Protein AF-A0A7S4F8D1-F1 (afdb_monomer)

pLDDT: mean 86.61, std 8.67, range [54.62, 95.38]

Mean predicted aligned error: 5.46 Å

Solvent-accessible surface area (backbone atoms only — not comparable to full-atom values): 8224 Å² total; per-residue (Å²): 126,70,60,51,75,66,33,49,54,41,52,69,70,50,84,76,63,58,67,70,53,37,46,46,52,45,46,53,31,59,77,66,71,45,76,72,56,78,93,42,76,43,79,56,96,92,40,83,39,73,54,59,43,53,68,42,53,40,58,50,51,68,42,93,53,44,69,54,55,66,74,68,52,64,72,84,75,64,48,72,66,56,33,59,72,41,41,64,59,56,69,51,80,75,52,66,68,58,42,46,73,73,42,59,69,42,44,32,54,54,50,52,38,51,52,50,45,54,47,37,55,52,49,54,55,52,52,54,52,52,51,54,50,54,55,55,58,77,73,108

Radius of gyration: 16.77 Å; Cα contacts (8 Å, |Δi|>4): 125; chains: 1; bounding box: 47×28×51 Å

Nearest PDB structures (foldseek):
  6l4p-assembly1_B  TM=8.299E-01  e=8.525E-08  Chlamydomonas reinhardtii
  8i3j-assembly1_A  TM=7.319E-01  e=2.299E-04  Homo sapiens
  6rza-assembly1_X  TM=7.204E-01  e=2.179E-04  Mus musculus
  2rr7-assembly1_A  TM=6.847E-01  e=3.002E-04  Chlamydomonas reinhardtii
  8glv-assembly1_JG  TM=7.223E-01  e=1.010E-01  Chlamydomonas reinhardtii

Structure (mmCIF, N/CA/C/O backbone):
data_AF-A0A7S4F8D1-F1
#
_entry.id   AF-A0A7S4F8D1-F1
#
loop_
_atom_site.group_PDB
_atom_site.id
_atom_site.type_symbol
_atom_site.label_atom_id
_atom_site.label_alt_id
_atom_site.label_comp_id
_atom_site.label_asym_id
_atom_site.label_entity_id
_atom_site.label_seq_id
_atom_site.pdbx_PDB_ins_code
_atom_site.Cartn_x
_atom_site.Cartn_y
_atom_site.Cartn_z
_atom_site.occupancy
_atom_site.B_iso_or_equiv
_atom_site.auth_seq_id
_atom_site.auth_comp_id
_atom_site.auth_asym_id
_atom_site.auth_atom_id
_atom_site.pdbx_PDB_model_num
ATOM 1 N N . ARG A 1 1 ? 14.729 -6.953 6.791 1.00 55.75 1 ARG A N 1
ATOM 2 C CA . ARG A 1 1 ? 13.989 -5.866 6.104 1.00 55.75 1 ARG A CA 1
ATOM 3 C C . ARG A 1 1 ? 13.413 -6.438 4.818 1.00 55.75 1 ARG A C 1
ATOM 5 O O . ARG A 1 1 ? 14.191 -6.973 4.042 1.00 55.75 1 ARG A O 1
ATOM 12 N N . LEU A 1 2 ? 12.087 -6.416 4.653 1.00 74.31 2 LEU A N 1
ATOM 13 C CA . LEU A 1 2 ? 11.418 -7.006 3.482 1.00 74.31 2 LEU A CA 1
ATOM 14 C C . LEU A 1 2 ? 11.611 -6.155 2.219 1.00 74.31 2 LEU A C 1
ATOM 16 O O . LEU A 1 2 ? 11.815 -6.718 1.156 1.00 74.31 2 L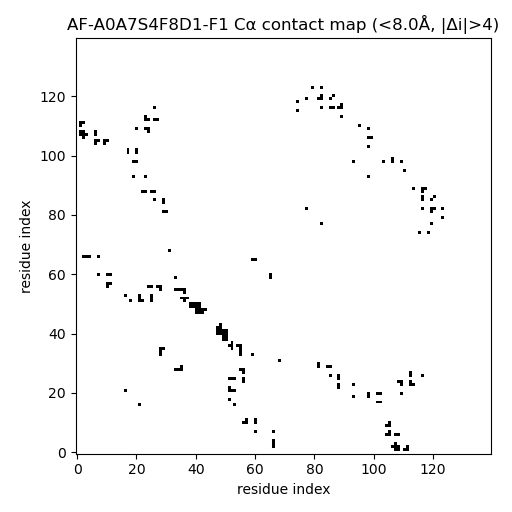EU A O 1
ATOM 20 N N . ILE A 1 3 ? 11.627 -4.825 2.348 1.00 88.75 3 ILE A N 1
ATOM 21 C CA . ILE A 1 3 ? 11.853 -3.885 1.240 1.00 88.75 3 ILE A CA 1
ATOM 22 C C . ILE A 1 3 ? 13.329 -3.482 1.209 1.00 88.75 3 ILE A C 1
ATOM 24 O O . ILE A 1 3 ? 13.920 -3.186 2.252 1.00 88.75 3 ILE A O 1
ATOM 28 N N . THR A 1 4 ? 13.934 -3.460 0.020 1.00 87.38 4 THR A N 1
ATOM 29 C CA . THR A 1 4 ? 15.345 -3.072 -0.158 1.00 87.38 4 THR A CA 1
ATOM 30 C C . THR A 1 4 ? 15.481 -1.825 -1.037 1.00 87.38 4 THR A C 1
ATOM 32 O O . THR A 1 4 ? 14.632 -1.601 -1.901 1.00 87.38 4 THR A O 1
ATOM 35 N N . PRO A 1 5 ? 16.569 -1.037 -0.907 1.00 87.12 5 PRO A N 1
ATOM 36 C CA . PRO A 1 5 ? 16.827 0.097 -1.803 1.00 87.12 5 PRO A CA 1
ATOM 37 C C . PRO A 1 5 ? 16.865 -0.298 -3.286 1.00 87.12 5 PRO A C 1
ATOM 39 O O . PRO A 1 5 ? 16.470 0.477 -4.154 1.00 87.12 5 PRO A O 1
ATOM 42 N N . ARG A 1 6 ? 17.294 -1.534 -3.584 1.00 88.19 6 ARG A N 1
ATOM 43 C CA . ARG A 1 6 ? 17.269 -2.086 -4.942 1.00 88.19 6 ARG A CA 1
ATOM 44 C C . ARG A 1 6 ? 15.844 -2.182 -5.483 1.00 88.19 6 ARG A C 1
ATOM 46 O O . ARG A 1 6 ? 15.640 -1.844 -6.643 1.00 88.19 6 ARG A O 1
ATOM 53 N N . GLU A 1 7 ? 14.874 -2.599 -4.668 1.00 88.62 7 GLU A N 1
ATOM 54 C CA . GLU A 1 7 ? 13.464 -2.659 -5.087 1.00 88.62 7 GLU A CA 1
ATOM 55 C C . GLU A 1 7 ? 12.928 -1.259 -5.421 1.00 88.62 7 GLU A C 1
ATOM 57 O O . GLU A 1 7 ? 12.270 -1.072 -6.439 1.00 88.62 7 GLU A O 1
ATOM 62 N N . VAL A 1 8 ? 13.292 -0.238 -4.642 1.00 89.88 8 VAL A N 1
ATOM 63 C CA . VAL A 1 8 ? 12.908 1.158 -4.932 1.00 89.88 8 VAL A CA 1
ATOM 64 C C . VAL A 1 8 ? 13.503 1.641 -6.253 1.00 89.88 8 VAL A C 1
ATOM 66 O O . VAL A 1 8 ? 12.834 2.289 -7.053 1.00 89.88 8 VAL A O 1
ATOM 69 N N . SER A 1 9 ? 14.759 1.294 -6.538 1.00 89.81 9 SER A N 1
ATOM 70 C CA . SER A 1 9 ? 15.363 1.570 -7.846 1.00 89.81 9 SER A CA 1
ATOM 71 C C . SER A 1 9 ? 14.641 0.853 -8.990 1.00 89.81 9 SER A C 1
ATOM 73 O O . SER A 1 9 ? 14.530 1.414 -10.077 1.00 89.81 9 SER A O 1
ATOM 75 N N . MET A 1 10 ?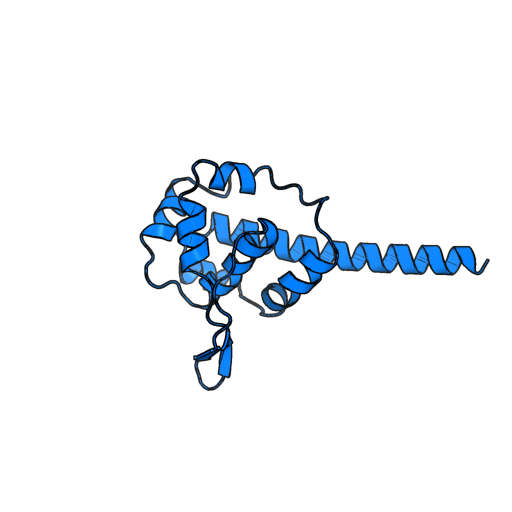 14.090 -0.341 -8.757 1.00 90.31 10 MET A N 1
ATOM 76 C CA . MET A 1 10 ? 13.347 -1.085 -9.778 1.00 90.31 10 MET A CA 1
ATOM 77 C C . MET A 1 10 ? 12.023 -0.432 -10.175 1.00 90.31 10 MET A C 1
ATOM 79 O O . MET A 1 10 ? 11.645 -0.561 -11.338 1.00 90.31 10 MET A O 1
ATOM 83 N N . LEU A 1 11 ? 11.365 0.317 -9.281 1.00 90.88 11 LEU A N 1
ATOM 84 C CA . LEU A 1 11 ? 10.177 1.113 -9.632 1.00 90.88 11 LEU A CA 1
ATOM 85 C C . LEU A 1 11 ? 10.474 2.071 -10.798 1.00 90.88 11 LEU A C 1
ATOM 87 O O . LEU A 1 11 ? 9.677 2.199 -11.719 1.00 90.88 11 LEU A O 1
ATOM 91 N N . ARG A 1 12 ? 11.670 2.673 -10.806 1.00 88.31 12 ARG A N 1
ATOM 92 C CA . ARG A 1 12 ? 12.118 3.622 -11.840 1.00 88.31 12 ARG A CA 1
ATOM 93 C C . ARG A 1 12 ? 12.484 2.948 -13.162 1.00 88.31 12 ARG A C 1
ATOM 95 O O . ARG A 1 12 ? 12.306 3.529 -14.229 1.00 88.31 12 ARG A O 1
ATOM 102 N N . VAL A 1 13 ? 13.018 1.730 -13.098 1.00 89.75 13 VAL A N 1
ATOM 103 C CA . VAL A 1 13 ? 13.449 0.971 -14.284 1.00 89.75 13 VAL A CA 1
ATOM 104 C C . VAL A 1 13 ? 12.257 0.314 -14.985 1.00 89.75 13 VAL A C 1
ATOM 106 O O . VAL A 1 13 ? 12.239 0.192 -16.212 1.00 89.75 13 VAL A O 1
ATOM 109 N N . LEU A 1 14 ? 11.238 -0.091 -14.224 1.00 88.31 14 LEU A N 1
ATOM 110 C CA . LEU A 1 14 ? 10.053 -0.758 -14.745 1.00 88.31 14 LEU A CA 1
ATOM 111 C C . LEU A 1 14 ? 9.075 0.257 -15.361 1.00 88.31 14 LEU A C 1
ATOM 113 O O . LEU A 1 14 ? 8.139 0.725 -14.721 1.00 88.31 14 LEU A O 1
ATOM 117 N N . LYS A 1 15 ? 9.284 0.577 -16.643 1.00 81.94 15 LYS A N 1
ATOM 118 C CA . LYS A 1 15 ? 8.443 1.531 -17.392 1.00 81.94 15 LYS A CA 1
ATOM 119 C C . LYS A 1 15 ? 6.996 1.064 -17.584 1.00 81.94 15 LYS A C 1
ATOM 121 O O . LYS A 1 15 ? 6.097 1.893 -17.639 1.00 81.94 15 LYS A O 1
ATOM 126 N N . SER A 1 16 ? 6.779 -0.247 -17.712 1.00 84.19 16 SER A N 1
ATOM 127 C CA . SER A 1 16 ? 5.458 -0.850 -17.924 1.00 84.19 16 SER A CA 1
ATOM 128 C C . SER A 1 16 ? 5.265 -2.020 -16.955 1.00 84.19 16 SER A C 1
ATOM 130 O O . SER A 1 16 ? 5.698 -3.140 -17.241 1.00 84.19 16 SER A O 1
ATOM 132 N N . PRO A 1 17 ? 4.704 -1.772 -15.760 1.00 87.19 17 PRO A N 1
ATOM 133 C CA . PRO A 1 17 ? 4.454 -2.830 -14.795 1.00 87.19 17 PRO A CA 1
ATOM 134 C C . PRO A 1 17 ? 3.311 -3.745 -15.265 1.00 87.19 17 PRO A C 1
ATOM 136 O O . PRO A 1 17 ? 2.353 -3.281 -15.889 1.00 87.19 17 PRO A O 1
ATOM 139 N N . PRO A 1 18 ? 3.333 -5.040 -14.904 1.00 86.50 18 PRO A N 1
ATOM 140 C CA . PRO A 1 18 ? 2.147 -5.883 -14.996 1.00 86.50 18 PRO A CA 1
ATOM 141 C C . PRO A 1 18 ? 0.968 -5.220 -14.269 1.00 86.50 18 PRO A C 1
ATOM 143 O O . PRO A 1 18 ? 1.109 -4.813 -13.116 1.00 86.50 18 PRO A O 1
ATOM 146 N N . ASN A 1 19 ? -0.204 -5.142 -14.908 1.00 84.25 19 ASN A N 1
ATOM 147 C CA . ASN A 1 19 ? -1.375 -4.428 -14.371 1.00 84.25 19 ASN A CA 1
ATOM 148 C C . ASN A 1 19 ? -1.758 -4.878 -12.943 1.00 84.25 19 ASN A C 1
ATOM 150 O O . ASN A 1 19 ? -2.116 -4.063 -12.101 1.00 84.25 19 ASN A O 1
ATOM 154 N N . VAL A 1 20 ? -1.609 -6.170 -12.649 1.00 83.44 20 VAL A N 1
ATOM 155 C CA . VAL A 1 20 ? -1.821 -6.754 -11.315 1.00 83.44 20 VAL A CA 1
ATOM 156 C C . VAL A 1 20 ? -0.894 -6.154 -10.249 1.00 83.44 20 VAL A C 1
ATOM 158 O O . VAL A 1 20 ? -1.336 -5.855 -9.144 1.00 83.44 20 VAL A O 1
ATOM 161 N N . LEU A 1 21 ? 0.385 -5.961 -10.575 1.00 87.38 21 LEU A N 1
ATOM 162 C CA . LEU A 1 21 ? 1.354 -5.349 -9.667 1.00 87.38 21 LEU A CA 1
ATOM 163 C C . LEU A 1 21 ? 1.065 -3.859 -9.484 1.00 87.38 21 LEU A C 1
ATOM 165 O O . LEU A 1 21 ? 1.095 -3.371 -8.361 1.00 87.38 21 LEU A O 1
ATOM 169 N N . ALA A 1 22 ? 0.780 -3.156 -10.581 1.00 90.25 22 ALA A N 1
ATOM 170 C CA . ALA A 1 22 ? 0.493 -1.728 -10.547 1.00 90.25 22 ALA A CA 1
ATOM 171 C C . ALA A 1 22 ? -0.732 -1.422 -9.675 1.00 90.25 22 ALA A C 1
ATOM 173 O O . ALA A 1 22 ? -0.645 -0.572 -8.801 1.00 90.25 22 ALA A O 1
ATOM 174 N N . ARG A 1 23 ? -1.822 -2.189 -9.831 1.00 88.25 23 ARG A N 1
ATOM 175 C CA . ARG A 1 23 ? -3.017 -2.077 -8.978 1.00 88.25 23 ARG A CA 1
ATOM 176 C C . ARG A 1 23 ? -2.725 -2.378 -7.516 1.00 88.25 23 ARG A C 1
ATOM 178 O O . ARG A 1 23 ? -3.168 -1.634 -6.654 1.00 88.25 23 ARG A O 1
ATOM 185 N N . LEU A 1 24 ? -1.954 -3.430 -7.222 1.00 89.81 24 LEU A N 1
ATOM 186 C CA . LEU A 1 24 ? -1.573 -3.707 -5.836 1.00 89.81 24 LEU A CA 1
ATOM 187 C C . LEU A 1 24 ? -0.842 -2.507 -5.222 1.00 89.81 24 LEU A C 1
ATOM 189 O O . LEU A 1 24 ? -1.130 -2.132 -4.090 1.00 89.81 24 LEU A O 1
ATOM 193 N N . LEU A 1 25 ? 0.096 -1.911 -5.959 1.00 92.12 25 LEU A N 1
ATOM 194 C CA . LEU A 1 25 ? 0.917 -0.816 -5.454 1.00 92.12 25 LEU A CA 1
ATOM 195 C C . LEU A 1 25 ? 0.180 0.531 -5.366 1.00 92.12 25 LEU A C 1
ATOM 197 O O . LEU A 1 25 ? 0.694 1.414 -4.684 1.00 92.12 25 LEU A O 1
ATOM 201 N N . GLU A 1 26 ? -1.042 0.668 -5.900 1.00 92.81 26 GLU A N 1
ATOM 202 C CA . GLU A 1 26 ? -1.930 1.802 -5.567 1.00 92.81 26 GLU A CA 1
ATOM 203 C C . GLU A 1 26 ? -2.168 1.892 -4.054 1.00 92.81 26 GLU A C 1
ATOM 205 O O . GLU A 1 26 ? -2.268 2.986 -3.502 1.00 92.81 26 GLU A O 1
ATOM 210 N N . GLY A 1 27 ? -2.160 0.751 -3.351 1.00 93.94 27 GLY A N 1
ATOM 211 C CA . GLY A 1 27 ? -2.254 0.723 -1.895 1.00 93.94 27 GLY A CA 1
ATOM 212 C C . GLY A 1 27 ? -1.132 1.515 -1.218 1.00 93.94 27 GLY A C 1
ATOM 213 O O . GLY A 1 27 ? -1.362 2.113 -0.177 1.00 93.94 27 GLY A O 1
ATOM 214 N N . VAL A 1 28 ? 0.064 1.600 -1.818 1.00 94.75 28 VAL A N 1
ATOM 215 C CA . VAL A 1 28 ? 1.148 2.450 -1.295 1.00 94.75 28 VAL A CA 1
ATOM 216 C C . VAL A 1 28 ? 0.770 3.927 -1.361 1.00 94.75 28 VAL A C 1
ATOM 218 O O . VAL A 1 28 ? 1.042 4.651 -0.406 1.00 94.75 28 VAL A O 1
ATOM 221 N N . LEU A 1 29 ? 0.144 4.372 -2.457 1.00 95.06 29 LEU A N 1
ATOM 222 C CA . LEU A 1 29 ? -0.290 5.762 -2.601 1.00 95.06 29 LEU A CA 1
ATOM 223 C C . LEU A 1 29 ? -1.382 6.101 -1.595 1.00 95.06 29 LEU A C 1
ATOM 225 O O . LEU A 1 29 ? -1.274 7.117 -0.916 1.00 95.06 29 LEU A O 1
ATOM 229 N N . ILE A 1 30 ? -2.384 5.228 -1.465 1.00 94.12 30 ILE A N 1
ATOM 230 C CA . ILE A 1 30 ? -3.505 5.421 -0.539 1.00 94.12 30 ILE A CA 1
ATOM 231 C C . ILE A 1 30 ? -2.994 5.467 0.905 1.00 94.12 30 ILE A C 1
ATOM 233 O O . ILE A 1 30 ? -3.210 6.457 1.597 1.00 94.12 30 ILE A O 1
ATOM 237 N N . LEU A 1 31 ? -2.228 4.456 1.335 1.00 94.25 31 LEU A N 1
ATOM 238 C CA . LEU A 1 31 ? -1.695 4.371 2.702 1.00 94.25 31 LEU A CA 1
ATOM 239 C C . LEU A 1 31 ? -0.806 5.572 3.048 1.00 94.25 31 LEU A C 1
ATOM 241 O O . LEU A 1 31 ? -0.867 6.095 4.156 1.00 94.25 31 LEU A O 1
ATOM 245 N N . ARG A 1 32 ? 0.006 6.046 2.097 1.00 93.25 32 ARG A N 1
ATOM 246 C CA . ARG A 1 32 ? 0.872 7.218 2.295 1.00 93.25 32 ARG A CA 1
ATOM 247 C C . ARG A 1 32 ? 0.192 8.550 1.973 1.00 93.25 32 ARG A C 1
ATOM 249 O O . ARG A 1 32 ? 0.873 9.573 1.991 1.00 93.25 32 ARG A O 1
ATOM 256 N N . ARG A 1 33 ? -1.114 8.554 1.679 1.00 91.94 33 ARG A N 1
ATOM 257 C CA . ARG A 1 33 ? -1.895 9.751 1.314 1.00 91.94 33 ARG A CA 1
ATOM 258 C C . ARG A 1 33 ? -1.216 10.582 0.220 1.00 91.94 33 ARG A C 1
ATOM 260 O O . ARG A 1 33 ? -1.170 11.809 0.266 1.00 91.94 33 ARG A O 1
ATOM 267 N N . MET A 1 34 ? -0.629 9.887 -0.748 1.00 93.12 34 MET A N 1
ATOM 268 C CA . MET A 1 34 ? 0.063 10.491 -1.876 1.00 93.12 34 MET A CA 1
ATOM 269 C C . MET A 1 34 ? -0.925 10.846 -2.988 1.00 93.12 34 MET A C 1
ATOM 271 O O . MET A 1 34 ? -1.987 10.227 -3.082 1.00 93.12 34 MET A O 1
ATOM 275 N N . PRO A 1 35 ? -0.571 11.793 -3.876 1.00 92.69 35 PRO A N 1
ATOM 276 C CA . PRO A 1 35 ? -1.373 12.068 -5.058 1.00 92.69 35 PRO A CA 1
ATOM 277 C C . PRO A 1 35 ? -1.614 10.797 -5.878 1.00 92.69 35 PRO A C 1
ATOM 279 O O . PRO A 1 35 ? -0.684 10.032 -6.135 1.00 92.69 35 PRO A O 1
ATOM 282 N N . VAL A 1 36 ? -2.857 10.608 -6.313 1.00 91.88 36 VAL A N 1
ATOM 283 C CA . VAL A 1 36 ? -3.250 9.598 -7.301 1.00 91.88 36 VAL A CA 1
ATOM 284 C C . VAL A 1 36 ? -3.415 10.260 -8.666 1.00 91.88 36 VAL A C 1
ATOM 286 O O . VAL A 1 36 ? -3.622 11.471 -8.763 1.00 91.88 36 VAL A O 1
ATOM 289 N N . GLY A 1 37 ? -3.247 9.484 -9.732 1.00 89.25 37 GLY A N 1
ATOM 290 C CA . GLY A 1 37 ? -3.419 9.972 -11.094 1.00 89.25 37 GLY A CA 1
ATOM 291 C C . GLY A 1 37 ? -4.881 10.264 -11.430 1.00 89.25 37 GLY A C 1
ATOM 292 O O . GLY A 1 37 ? -5.801 9.944 -10.676 1.00 89.25 37 GLY A O 1
ATOM 293 N N . GLU A 1 38 ? -5.100 10.855 -12.603 1.00 89.94 38 GLU A N 1
ATOM 294 C CA . GLU A 1 38 ? -6.449 11.027 -13.136 1.00 89.94 38 GLU A CA 1
ATOM 295 C C . GLU A 1 38 ? -7.145 9.673 -13.303 1.00 89.94 38 GLU A C 1
ATOM 297 O O . GLU A 1 38 ? -6.590 8.719 -13.857 1.00 89.94 38 GLU A O 1
ATOM 302 N N . THR A 1 39 ? -8.394 9.603 -12.843 1.00 89.12 39 THR A N 1
ATOM 303 C CA . THR A 1 39 ? -9.206 8.393 -12.949 1.00 89.12 39 THR A CA 1
ATOM 304 C C . THR A 1 39 ? -9.627 8.193 -14.399 1.00 89.12 39 THR A C 1
ATOM 306 O O . THR A 1 39 ? -10.549 8.834 -14.899 1.00 89.12 39 THR A O 1
ATOM 309 N N . THR A 1 40 ? -8.941 7.282 -15.080 1.00 91.25 40 THR A N 1
ATOM 310 C CA . THR A 1 40 ? -9.241 6.876 -16.455 1.00 91.25 40 THR A CA 1
ATOM 311 C C . THR A 1 40 ? -9.458 5.370 -16.515 1.00 91.25 40 THR A C 1
ATOM 313 O O . THR A 1 40 ? -9.046 4.631 -15.618 1.00 91.25 40 THR A O 1
ATOM 316 N N . THR A 1 41 ? -10.141 4.898 -17.558 1.00 91.12 41 THR A N 1
ATOM 317 C CA . THR A 1 41 ? -10.409 3.469 -17.752 1.00 91.12 41 THR A CA 1
ATOM 318 C C . THR A 1 41 ? -9.622 2.915 -18.933 1.00 91.12 41 THR A C 1
ATOM 320 O O . THR A 1 41 ? -9.325 3.614 -19.900 1.00 91.12 41 THR A O 1
ATOM 323 N N . MET A 1 42 ? -9.283 1.634 -18.852 1.00 88.06 42 MET A N 1
ATOM 324 C CA . MET A 1 42 ? -8.674 0.854 -19.922 1.00 88.06 42 MET A CA 1
ATOM 325 C C . MET A 1 42 ? -9.447 -0.444 -20.131 1.00 88.06 42 MET A C 1
ATOM 327 O O . MET A 1 42 ? -10.011 -1.003 -19.191 1.00 88.06 42 MET A O 1
ATOM 331 N N . LEU A 1 43 ? -9.434 -0.961 -21.358 1.00 88.56 43 LEU A N 1
ATOM 332 C CA . LEU A 1 43 ? -10.048 -2.244 -21.680 1.00 88.56 43 LEU A CA 1
ATOM 333 C C . LEU A 1 43 ? -9.005 -3.364 -21.595 1.00 88.56 43 LEU A C 1
ATOM 335 O O . LEU A 1 43 ? -8.042 -3.389 -22.362 1.00 88.56 43 LEU A O 1
ATOM 339 N N . VAL A 1 44 ? -9.205 -4.324 -20.692 1.00 83.00 44 VAL A N 1
ATOM 340 C CA . VAL A 1 44 ? -8.357 -5.516 -20.555 1.00 83.00 44 VAL A CA 1
ATOM 341 C C . VAL A 1 44 ? -9.224 -6.754 -20.695 1.00 83.00 44 VAL A C 1
ATOM 343 O O . VAL A 1 44 ? -10.073 -7.025 -19.853 1.00 83.00 44 VAL A O 1
ATOM 346 N N . LYS A 1 45 ? -9.008 -7.528 -21.766 1.00 84.88 45 LYS A N 1
ATOM 347 C CA . LYS A 1 45 ? -9.769 -8.761 -22.056 1.00 84.88 45 LYS A CA 1
ATOM 348 C C . LYS A 1 45 ? -11.297 -8.559 -22.007 1.00 84.88 45 LYS A C 1
ATOM 350 O O . LYS A 1 45 ? -12.018 -9.406 -21.493 1.00 84.88 45 LYS A O 1
ATOM 355 N N . GLY A 1 46 ? -11.781 -7.427 -22.522 1.00 86.31 46 GLY A N 1
ATOM 356 C CA . GLY A 1 46 ? -13.212 -7.098 -22.553 1.00 86.31 46 GLY A CA 1
ATOM 357 C C . GLY A 1 46 ? -13.780 -6.526 -21.249 1.00 86.31 46 GLY A C 1
ATOM 358 O O . GLY A 1 46 ? -14.962 -6.202 -21.207 1.00 86.31 46 GLY A O 1
ATOM 359 N N . VAL A 1 47 ? -12.959 -6.357 -20.208 1.00 82.94 47 VAL A N 1
ATOM 360 C CA . VAL A 1 47 ? -13.358 -5.753 -18.930 1.00 82.94 47 VAL A CA 1
ATOM 361 C C . VAL A 1 47 ? -12.758 -4.354 -18.820 1.00 82.94 47 VAL A C 1
ATOM 363 O O . VAL A 1 47 ? -11.567 -4.166 -19.079 1.00 82.94 47 VAL A O 1
ATOM 366 N N . HIS A 1 48 ? -13.578 -3.374 -18.440 1.00 85.38 48 HIS A N 1
ATOM 367 C CA . HIS A 1 48 ? -13.100 -2.032 -18.117 1.00 85.38 48 HIS A CA 1
ATOM 368 C C . HIS A 1 48 ? -12.442 -2.051 -16.737 1.00 85.38 48 HIS A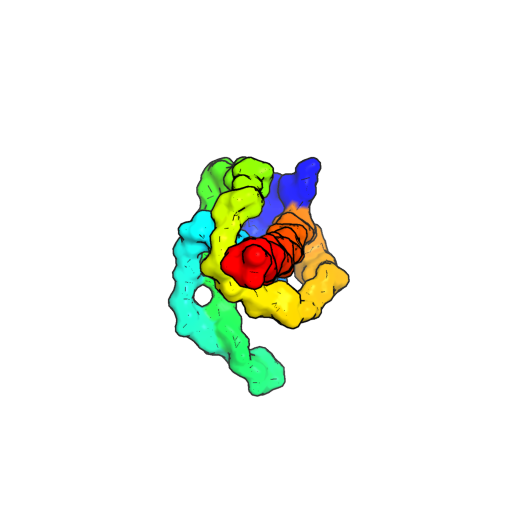 C 1
ATOM 370 O O . HIS A 1 48 ? -13.071 -2.436 -15.754 1.00 85.38 48 HIS A O 1
ATOM 376 N N . LEU A 1 49 ? -11.180 -1.641 -16.677 1.00 83.56 49 LEU A N 1
ATOM 377 C CA . LEU A 1 49 ? -10.400 -1.504 -15.450 1.00 83.56 49 LEU A CA 1
ATOM 378 C C . LEU A 1 49 ? -9.941 -0.058 -15.298 1.00 83.56 49 LEU A C 1
ATOM 380 O O . LEU A 1 49 ? -9.739 0.633 -16.295 1.00 83.56 49 LEU A O 1
ATOM 384 N N . LEU A 1 50 ? -9.724 0.385 -14.063 1.00 86.62 50 LEU A N 1
ATOM 385 C CA . LEU A 1 50 ? -9.058 1.660 -13.816 1.00 86.62 50 LEU A CA 1
ATOM 386 C C . LEU A 1 50 ? -7.589 1.576 -14.240 1.00 86.62 50 LEU A C 1
ATOM 388 O O . LEU A 1 50 ? -6.913 0.569 -14.003 1.00 86.62 50 LEU A O 1
ATOM 392 N N . VAL A 1 51 ? -7.099 2.638 -14.875 1.00 89.88 51 VAL A N 1
ATOM 393 C CA . VAL A 1 51 ? -5.673 2.799 -15.155 1.00 89.88 51 VAL A CA 1
ATOM 394 C C . VAL A 1 51 ? -4.966 3.099 -13.828 1.00 89.88 51 VAL A C 1
ATOM 396 O O . VAL A 1 51 ? -5.319 4.079 -13.177 1.00 89.88 51 VAL A O 1
ATOM 399 N N . PRO A 1 52 ? -3.985 2.282 -13.404 1.00 91.12 52 PRO A N 1
ATOM 400 C CA . PRO A 1 52 ? -3.273 2.513 -12.151 1.00 91.12 52 PRO A CA 1
ATOM 401 C C . PRO A 1 52 ? -2.332 3.723 -12.250 1.00 91.12 52 PRO A C 1
ATOM 403 O O . PRO A 1 52 ? -1.708 3.966 -13.288 1.00 91.12 52 PRO A O 1
ATOM 406 N N . SER A 1 53 ? -2.155 4.423 -11.133 1.00 93.88 53 SER A N 1
ATOM 407 C CA . SER A 1 53 ? -1.337 5.627 -10.946 1.00 93.88 53 SER A CA 1
ATOM 408 C C . SER A 1 53 ? 0.165 5.315 -10.839 1.00 93.88 53 SER A C 1
ATOM 410 O O . SER A 1 53 ? 0.876 5.786 -9.947 1.00 93.88 53 SER A O 1
ATOM 412 N N . TRP A 1 54 ? 0.700 4.518 -11.773 1.00 93.38 54 TRP A N 1
ATOM 413 C CA . TRP A 1 54 ? 2.100 4.071 -11.724 1.00 93.38 54 TRP A CA 1
ATOM 414 C C . TRP A 1 54 ? 3.097 5.231 -11.695 1.00 93.38 54 TRP A C 1
ATOM 416 O O . TRP A 1 54 ? 4.088 5.189 -10.966 1.00 93.38 54 TRP A O 1
ATOM 426 N N . LYS A 1 55 ? 2.821 6.286 -12.467 1.00 94.06 55 LYS A N 1
ATOM 427 C CA . LYS A 1 55 ? 3.663 7.484 -12.520 1.00 94.06 55 LYS A CA 1
ATOM 428 C C . LYS A 1 55 ? 3.838 8.095 -11.125 1.00 94.06 55 LYS A C 1
ATOM 430 O O . LYS A 1 55 ? 4.968 8.375 -10.738 1.00 94.06 55 LYS A O 1
ATOM 435 N N . GLN A 1 56 ? 2.757 8.212 -10.358 1.00 95.38 56 GLN A N 1
ATOM 436 C CA . GLN A 1 56 ? 2.769 8.763 -9.004 1.00 95.38 56 GLN A CA 1
ATOM 437 C C . GLN A 1 56 ? 3.564 7.880 -8.034 1.00 95.38 56 GLN A C 1
ATOM 439 O O . GLN A 1 56 ? 4.296 8.399 -7.193 1.00 95.38 56 GLN A O 1
ATOM 444 N N . ILE A 1 57 ? 3.507 6.550 -8.182 1.00 93.75 57 ILE A N 1
ATOM 445 C CA . ILE A 1 57 ? 4.333 5.625 -7.381 1.00 93.75 57 ILE A CA 1
ATOM 446 C C . ILE A 1 57 ? 5.819 5.837 -7.686 1.00 93.75 57 ILE A C 1
ATOM 448 O O . ILE A 1 57 ? 6.644 5.902 -6.772 1.00 93.75 57 ILE A O 1
ATOM 452 N N . VAL A 1 58 ? 6.173 5.975 -8.967 1.00 94.56 58 VAL A N 1
ATOM 453 C CA . VAL A 1 58 ? 7.557 6.216 -9.395 1.00 94.56 58 VAL A CA 1
ATOM 454 C C . VAL A 1 58 ? 8.059 7.576 -8.911 1.00 94.56 58 VAL A C 1
ATOM 456 O O . VAL A 1 58 ? 9.189 7.664 -8.433 1.00 94.56 58 VAL A O 1
ATOM 459 N N . GLU A 1 59 ? 7.246 8.625 -8.994 1.00 94.56 59 GLU A N 1
ATOM 460 C CA . GLU A 1 59 ? 7.567 9.959 -8.468 1.00 94.56 59 GLU A CA 1
ATOM 461 C C . GLU A 1 59 ? 7.738 9.927 -6.946 1.00 94.56 59 GLU A C 1
ATOM 463 O O . GLU A 1 59 ? 8.752 10.388 -6.424 1.00 94.56 59 GLU A O 1
ATOM 468 N N . GLY A 1 60 ? 6.822 9.272 -6.235 1.00 92.88 60 GLY A N 1
ATOM 469 C CA . GLY A 1 60 ? 6.913 9.078 -4.793 1.00 92.88 60 GLY A CA 1
ATOM 470 C C . GLY A 1 60 ? 8.158 8.321 -4.351 1.00 92.88 60 GLY A C 1
ATOM 471 O O . GLY A 1 60 ? 8.774 8.676 -3.350 1.00 92.88 60 GLY A O 1
ATOM 472 N N . SER A 1 61 ? 8.573 7.313 -5.120 1.00 92.38 61 SER A N 1
ATOM 473 C CA . SER A 1 61 ? 9.776 6.517 -4.843 1.00 92.38 61 SER A CA 1
ATOM 474 C 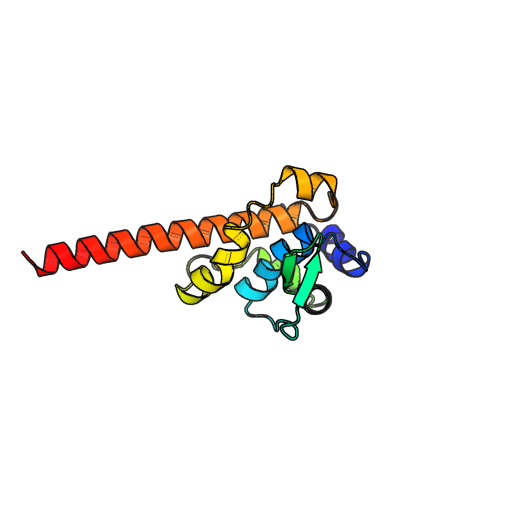C . SER A 1 61 ? 11.091 7.296 -4.921 1.00 92.38 61 SER A C 1
ATOM 476 O O . SER A 1 61 ? 12.125 6.797 -4.478 1.00 92.38 61 SER A O 1
ATOM 478 N N . GLN A 1 62 ? 11.068 8.506 -5.490 1.00 92.44 62 GLN A N 1
ATOM 479 C CA . GLN A 1 62 ? 12.232 9.388 -5.581 1.00 92.44 62 GLN A CA 1
ATOM 480 C C . GLN A 1 62 ? 12.424 10.235 -4.320 1.00 92.44 62 GLN A C 1
ATOM 482 O O . GLN A 1 62 ? 13.492 10.821 -4.146 1.00 92.44 62 GLN A O 1
ATOM 487 N N . GLN A 1 63 ? 11.429 10.282 -3.429 1.00 90.75 63 GLN A N 1
ATOM 488 C CA . GLN A 1 63 ? 11.575 10.909 -2.120 1.00 90.75 63 GLN A CA 1
ATOM 489 C C . GLN A 1 63 ? 12.595 10.113 -1.294 1.00 90.75 63 GLN A C 1
ATOM 491 O O . GLN A 1 63 ? 12.505 8.888 -1.187 1.00 90.75 63 GLN A O 1
ATOM 496 N N . GLY A 1 64 ? 13.590 10.800 -0.723 1.00 87.94 64 GLY A N 1
ATOM 497 C CA . GLY A 1 64 ? 14.721 10.158 -0.035 1.00 87.94 64 GLY A CA 1
ATOM 498 C C . GLY A 1 64 ? 14.326 9.323 1.188 1.00 87.94 64 GLY A C 1
ATOM 499 O O . GLY A 1 64 ? 15.068 8.435 1.601 1.00 87.94 64 GLY A O 1
ATOM 500 N N . ASP A 1 65 ? 13.140 9.568 1.734 1.00 91.31 65 ASP A N 1
ATOM 501 C CA . ASP A 1 65 ? 12.562 8.902 2.894 1.00 91.31 65 ASP A CA 1
ATOM 502 C C . ASP A 1 65 ? 11.508 7.840 2.535 1.00 91.31 65 ASP A C 1
ATOM 504 O O . ASP A 1 65 ? 10.935 7.240 3.441 1.00 91.31 65 ASP A O 1
ATOM 508 N N . PHE A 1 66 ? 11.287 7.535 1.246 1.00 91.94 66 PHE A N 1
ATOM 509 C CA . PHE A 1 66 ? 10.262 6.584 0.788 1.00 91.94 66 PHE A CA 1
ATOM 510 C C . PHE A 1 66 ? 10.267 5.274 1.586 1.00 91.94 66 PHE A C 1
ATOM 512 O O . PHE A 1 66 ? 9.240 4.828 2.085 1.00 91.94 66 PHE A O 1
ATOM 519 N N . VAL A 1 67 ? 11.443 4.661 1.740 1.00 90.56 67 VAL A N 1
ATOM 520 C CA . VAL A 1 67 ? 11.592 3.389 2.465 1.00 90.56 67 VAL A CA 1
ATOM 521 C C . VAL A 1 67 ? 11.365 3.554 3.963 1.00 90.56 67 VAL A C 1
ATOM 523 O O . VAL A 1 67 ? 10.772 2.671 4.578 1.00 90.56 67 VAL A O 1
ATOM 526 N N . ALA A 1 68 ? 11.842 4.657 4.544 1.00 91.69 68 ALA A N 1
ATOM 527 C CA . ALA A 1 68 ? 11.663 4.938 5.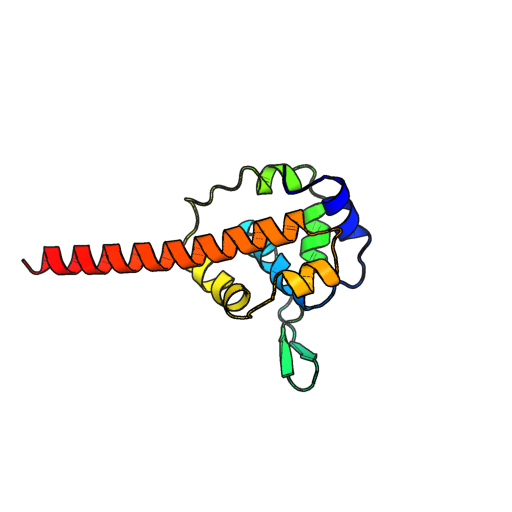964 1.00 91.69 68 ALA A CA 1
ATOM 528 C C . ALA A 1 68 ? 10.171 5.076 6.284 1.00 91.69 68 ALA A C 1
ATOM 530 O O . ALA A 1 68 ? 9.670 4.361 7.141 1.00 91.69 68 ALA A O 1
ATOM 531 N N . GLN A 1 69 ? 9.428 5.851 5.488 1.00 92.75 69 GLN A N 1
ATOM 532 C CA . GLN A 1 69 ? 7.986 6.026 5.668 1.00 92.75 69 GLN A CA 1
ATOM 533 C C . GLN A 1 69 ? 7.175 4.726 5.541 1.00 92.75 69 GLN A C 1
ATOM 535 O O . GLN A 1 69 ? 6.119 4.613 6.151 1.00 92.75 69 GLN A O 1
ATOM 540 N N . LEU A 1 70 ? 7.639 3.735 4.769 1.00 92.38 70 LEU A N 1
ATOM 541 C CA . LEU A 1 70 ? 6.988 2.417 4.710 1.00 92.38 70 LEU A CA 1
ATOM 542 C C . LEU A 1 70 ? 7.286 1.556 5.942 1.00 92.38 70 LEU A C 1
ATOM 544 O O . LEU A 1 70 ? 6.439 0.769 6.366 1.00 92.38 70 LEU A O 1
ATOM 548 N N . PHE A 1 71 ? 8.495 1.661 6.498 1.00 90.38 71 PHE A N 1
ATOM 549 C CA . PHE A 1 71 ? 8.866 0.923 7.706 1.00 90.38 71 PHE A CA 1
ATOM 550 C C . PHE A 1 71 ? 8.263 1.526 8.968 1.00 90.38 71 PHE A C 1
ATOM 552 O O . PHE A 1 71 ? 7.835 0.773 9.839 1.00 90.38 71 PHE A O 1
ATOM 559 N N . ASP A 1 72 ? 8.193 2.850 9.021 1.00 92.69 72 ASP A N 1
ATOM 560 C CA . ASP A 1 72 ? 7.699 3.616 10.162 1.00 92.69 72 ASP A CA 1
ATOM 561 C C . ASP A 1 72 ? 6.199 3.944 10.024 1.00 92.69 72 ASP A C 1
ATOM 563 O O . ASP A 1 72 ? 5.668 4.770 10.761 1.00 92.69 72 ASP A O 1
ATOM 567 N N . PHE A 1 73 ? 5.504 3.305 9.072 1.00 94.31 73 PHE A N 1
ATOM 568 C CA . PHE A 1 73 ? 4.077 3.509 8.844 1.00 94.31 73 PHE A CA 1
ATOM 569 C C . PHE A 1 73 ? 3.253 3.121 10.081 1.00 94.31 73 PHE A C 1
ATOM 571 O O . PHE A 1 73 ? 3.240 1.955 10.496 1.00 94.31 73 PHE A O 1
ATOM 578 N N . ASP A 1 74 ? 2.519 4.085 10.641 1.00 94.38 74 ASP A N 1
ATOM 579 C CA . ASP A 1 74 ? 1.616 3.848 11.764 1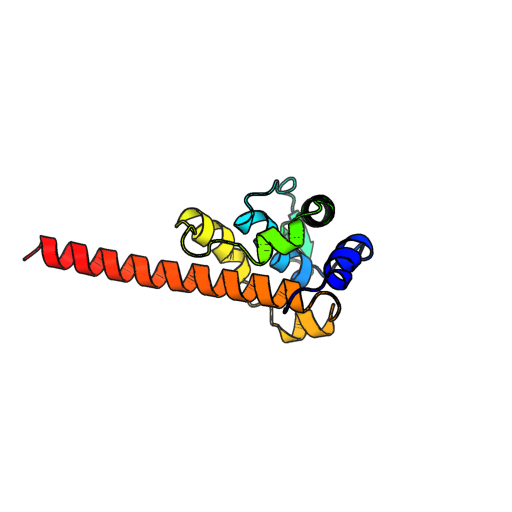.00 94.38 74 ASP A CA 1
ATOM 580 C C . ASP A 1 74 ? 0.305 3.202 11.298 1.00 94.38 74 ASP A C 1
ATOM 582 O O . ASP A 1 74 ? -0.683 3.863 10.980 1.00 94.38 74 ASP A O 1
ATOM 586 N N . LYS A 1 75 ? 0.287 1.869 11.301 1.00 91.06 75 LYS A N 1
ATOM 587 C CA . LYS A 1 75 ? -0.906 1.074 10.983 1.00 91.06 75 LYS A CA 1
ATOM 588 C C . LYS A 1 75 ? -2.083 1.306 11.940 1.00 91.06 75 LYS A C 1
ATOM 590 O O . LYS A 1 75 ? -3.205 0.976 11.579 1.00 91.06 75 LYS A O 1
ATOM 595 N N . ASN A 1 76 ? -1.856 1.819 13.153 1.00 88.38 76 ASN A N 1
ATOM 596 C CA . ASN A 1 76 ? -2.947 2.105 14.091 1.00 88.38 76 ASN A CA 1
ATOM 597 C C . ASN A 1 76 ? -3.666 3.417 13.745 1.00 88.38 76 ASN A C 1
ATOM 599 O O . ASN A 1 76 ? -4.777 3.631 14.217 1.00 88.38 76 ASN A O 1
ATOM 603 N N . GLY A 1 77 ? -3.053 4.263 12.912 1.00 89.06 77 GLY A N 1
ATOM 604 C CA . GLY A 1 77 ? -3.652 5.479 12.367 1.00 89.06 77 GLY A CA 1
ATOM 605 C C . GLY A 1 77 ? -4.487 5.261 11.101 1.00 89.06 77 GLY A C 1
ATOM 606 O O . GLY A 1 77 ? -4.818 6.238 10.432 1.00 89.06 77 GLY A O 1
ATOM 607 N N . LEU A 1 78 ? -4.786 4.009 10.734 1.00 91.94 78 LEU A N 1
ATOM 608 C CA . LEU A 1 78 ? -5.689 3.704 9.623 1.00 91.94 78 LEU A CA 1
ATOM 609 C C . LEU A 1 78 ? -7.131 4.041 9.997 1.00 91.94 78 LEU A C 1
ATOM 611 O O . LEU A 1 78 ? -7.607 3.632 11.056 1.00 91.94 78 LEU A O 1
ATOM 615 N N . THR A 1 79 ? -7.812 4.764 9.113 1.00 88.44 79 THR A N 1
ATOM 616 C CA . THR A 1 79 ? -9.216 5.143 9.292 1.00 88.44 79 THR A CA 1
ATOM 617 C C . THR A 1 79 ? -10.157 4.232 8.507 1.00 88.44 79 THR A C 1
ATOM 619 O O . THR A 1 79 ? -9.734 3.421 7.675 1.00 88.44 79 THR A O 1
ATOM 622 N N . ASP A 1 80 ? -11.456 4.380 8.752 1.00 86.81 80 ASP A N 1
ATOM 623 C CA . ASP A 1 80 ? -12.492 3.648 8.023 1.00 86.81 80 ASP A CA 1
ATOM 624 C C . ASP A 1 80 ? -12.485 4.017 6.534 1.00 86.81 80 ASP A C 1
ATOM 626 O O . ASP A 1 80 ? -12.665 3.145 5.681 1.00 86.81 80 ASP A O 1
ATOM 630 N N . GLU A 1 81 ? -12.200 5.283 6.212 1.00 88.75 81 GLU A N 1
ATOM 631 C CA . GLU A 1 81 ? -12.046 5.762 4.838 1.00 88.75 81 GLU A CA 1
ATOM 632 C C . GLU A 1 81 ? -10.835 5.119 4.153 1.00 88.75 81 GLU A C 1
ATOM 634 O O . GLU A 1 81 ? -10.940 4.702 2.998 1.00 88.75 81 GLU A O 1
ATOM 639 N N . ASP A 1 82 ? -9.702 4.975 4.856 1.00 90.69 82 ASP A N 1
ATOM 640 C CA . ASP A 1 82 ? -8.541 4.261 4.315 1.00 90.69 82 ASP A CA 1
ATOM 641 C C . ASP A 1 82 ? -8.932 2.811 3.976 1.00 90.69 82 ASP A C 1
ATOM 643 O O . ASP A 1 82 ? -8.642 2.317 2.885 1.00 90.69 82 ASP A O 1
ATOM 647 N N . ALA A 1 83 ? -9.642 2.123 4.878 1.00 89.50 83 ALA A N 1
ATOM 648 C CA . ALA A 1 83 ? -10.094 0.751 4.656 1.00 89.50 83 ALA A CA 1
ATOM 649 C C . ALA A 1 83 ? -11.099 0.633 3.494 1.00 89.50 83 ALA A C 1
ATOM 651 O O . ALA A 1 83 ? -11.041 -0.330 2.725 1.0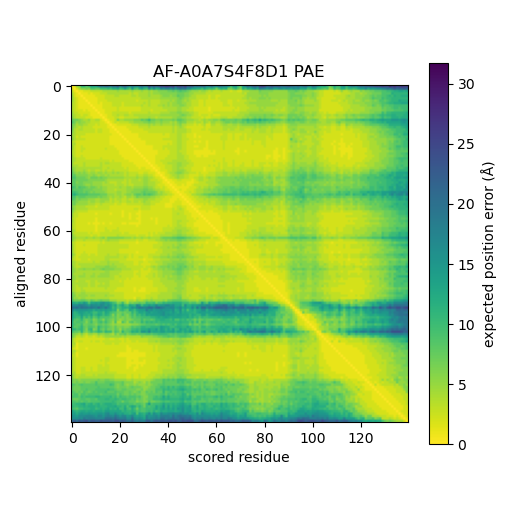0 89.50 83 ALA A O 1
ATOM 652 N N . GLU A 1 84 ? -12.006 1.600 3.334 1.00 89.25 84 GLU A N 1
ATOM 653 C CA . GLU A 1 84 ? -12.951 1.652 2.215 1.00 89.25 84 GLU A CA 1
ATOM 654 C C . GLU A 1 84 ? -12.242 1.860 0.871 1.00 89.25 84 GLU A C 1
ATOM 656 O O . GLU A 1 84 ? -12.511 1.123 -0.080 1.00 89.25 84 GLU A O 1
ATOM 661 N N . LEU A 1 85 ? -11.278 2.781 0.806 1.00 90.38 85 LEU A N 1
ATOM 662 C CA . LEU A 1 85 ? -10.480 3.024 -0.399 1.00 90.38 85 LEU A CA 1
ATOM 663 C C . LEU A 1 85 ? -9.608 1.821 -0.780 1.00 90.38 85 LEU A C 1
ATOM 665 O O . LEU A 1 85 ? -9.385 1.558 -1.963 1.00 90.38 85 LEU A O 1
ATOM 669 N N . LEU A 1 86 ? -9.115 1.075 0.209 1.00 91.25 86 LEU A N 1
ATOM 670 C CA . LEU A 1 86 ? -8.273 -0.104 0.004 1.00 91.25 86 LEU A CA 1
ATOM 671 C C . LEU A 1 86 ? -9.072 -1.371 -0.342 1.00 91.25 86 LEU A C 1
ATOM 673 O O . LEU A 1 86 ? -8.512 -2.305 -0.926 1.00 91.25 86 LEU A O 1
ATOM 677 N N . TYR A 1 87 ? -10.368 -1.418 -0.016 1.00 87.56 87 TYR A N 1
ATOM 678 C CA . TYR A 1 87 ? -11.215 -2.601 -0.192 1.00 87.56 87 TYR A CA 1
ATOM 679 C C . TYR A 1 87 ? -11.193 -3.184 -1.620 1.00 87.56 87 TYR A C 1
ATOM 681 O O . TYR A 1 87 ? -10.979 -4.395 -1.754 1.00 87.56 87 TYR A O 1
ATOM 689 N N . PRO A 1 88 ? -11.314 -2.386 -2.704 1.00 84.44 88 PRO A N 1
ATOM 690 C CA . PRO A 1 88 ? -11.273 -2.916 -4.068 1.00 84.44 88 PRO A CA 1
ATOM 691 C C . PRO A 1 88 ? -9.951 -3.625 -4.403 1.00 84.44 88 PRO A C 1
ATOM 693 O O . PRO A 1 88 ? -9.951 -4.638 -5.100 1.00 84.44 88 PRO A O 1
ATOM 696 N N . LEU A 1 89 ? -8.828 -3.143 -3.856 1.00 85.81 89 LEU A N 1
ATOM 697 C CA . LEU A 1 89 ? -7.493 -3.715 -4.083 1.00 85.81 89 LEU A CA 1
ATOM 698 C C . LEU A 1 89 ? -7.293 -5.056 -3.359 1.00 85.81 89 LEU A C 1
ATOM 700 O O . LEU A 1 89 ? -6.447 -5.869 -3.750 1.00 85.81 89 LEU A O 1
ATOM 704 N N . ASN A 1 90 ? -8.051 -5.283 -2.284 1.00 78.00 90 ASN A N 1
ATOM 705 C CA . ASN A 1 90 ? -8.046 -6.537 -1.541 1.00 78.00 90 ASN A CA 1
ATOM 706 C C . ASN A 1 90 ? -9.016 -7.570 -2.143 1.00 78.00 90 ASN A C 1
ATOM 708 O O . ASN A 1 90 ? -8.673 -8.750 -2.233 1.00 78.00 90 ASN A O 1
ATOM 712 N N . ALA A 1 91 ? -10.198 -7.122 -2.587 1.00 64.12 91 ALA A N 1
ATOM 713 C CA . ALA A 1 91 ? -11.247 -7.959 -3.178 1.00 64.12 91 ALA A CA 1
ATOM 714 C C . ALA A 1 91 ? -10.862 -8.526 -4.555 1.00 64.12 91 ALA A C 1
ATOM 716 O O . ALA A 1 91 ? -11.210 -9.662 -4.893 1.00 64.12 91 ALA A O 1
ATOM 717 N N . GLU A 1 92 ? -10.086 -7.777 -5.343 1.00 64.00 92 GLU A N 1
ATOM 718 C CA . GLU A 1 92 ? -9.377 -8.344 -6.482 1.00 64.00 92 GLU A CA 1
ATOM 719 C C . GLU A 1 92 ? -8.333 -9.328 -5.950 1.00 64.00 92 GLU A C 1
ATOM 721 O O . GLU A 1 92 ? -7.261 -8.934 -5.496 1.00 64.00 92 GLU A O 1
ATOM 726 N N . SER A 1 93 ? -8.671 -10.620 -5.969 1.00 54.62 93 SER A N 1
ATOM 727 C CA . SER A 1 93 ? -7.839 -11.758 -5.549 1.00 54.62 93 SER A CA 1
ATOM 728 C C . SER A 1 93 ? -6.525 -11.869 -6.337 1.00 54.62 93 SER A C 1
ATOM 730 O O . SER A 1 93 ? -6.261 -12.811 -7.082 1.00 54.62 93 SER A O 1
ATOM 732 N N . VAL A 1 94 ? -5.651 -10.887 -6.176 1.00 61.31 94 VAL A N 1
ATOM 733 C CA . VAL A 1 94 ? -4.338 -10.845 -6.782 1.00 61.31 94 VAL A CA 1
ATOM 734 C C . VAL A 1 94 ? -3.487 -11.875 -6.046 1.00 61.31 94 VAL A C 1
ATOM 736 O O . VAL A 1 94 ? -3.016 -11.677 -4.921 1.00 61.31 94 VAL A O 1
ATOM 739 N N . LYS A 1 95 ? -3.320 -13.028 -6.692 1.00 64.94 95 LYS A N 1
ATOM 740 C CA . LYS A 1 95 ? -2.561 -14.147 -6.146 1.00 64.94 95 LYS A CA 1
ATOM 741 C C . LYS A 1 95 ? -1.101 -13.727 -6.024 1.00 64.94 95 LYS A C 1
ATOM 743 O O . LYS A 1 95 ? -0.456 -13.373 -7.007 1.00 64.94 95 LYS A O 1
ATOM 748 N N . VAL A 1 96 ? -0.543 -13.831 -4.820 1.00 61.41 96 VAL A N 1
ATOM 749 C CA . VAL A 1 96 ? 0.875 -13.523 -4.544 1.00 61.41 96 VAL A CA 1
ATOM 750 C C . VAL A 1 96 ? 1.817 -14.298 -5.480 1.00 61.41 96 VAL A C 1
ATOM 752 O O . VAL A 1 96 ? 2.860 -13.787 -5.882 1.00 61.41 96 VAL A O 1
ATOM 755 N N . ALA A 1 97 ? 1.419 -15.505 -5.896 1.00 65.12 97 ALA A N 1
ATOM 756 C CA . ALA A 1 97 ? 2.138 -16.303 -6.886 1.00 65.12 97 ALA A CA 1
ATOM 757 C C . ALA A 1 97 ? 2.236 -15.621 -8.267 1.00 65.12 97 ALA A C 1
ATOM 759 O O . ALA A 1 97 ? 3.285 -15.689 -8.906 1.00 65.12 97 ALA A O 1
ATOM 760 N N . GLU A 1 98 ? 1.183 -14.931 -8.712 1.00 67.06 98 GLU A N 1
ATOM 761 C CA . GLU A 1 98 ? 1.165 -14.201 -9.987 1.00 67.06 98 GLU A CA 1
ATOM 762 C C . GLU A 1 98 ? 2.070 -12.969 -9.929 1.00 67.06 98 GLU A C 1
ATOM 764 O O . GLU A 1 98 ? 2.821 -12.717 -10.867 1.00 67.06 98 GLU A O 1
ATOM 769 N N . ILE A 1 99 ? 2.093 -12.267 -8.793 1.00 67.44 99 ILE A N 1
ATOM 770 C CA . ILE A 1 99 ? 3.009 -11.143 -8.563 1.00 67.44 99 ILE A CA 1
ATOM 771 C C . ILE A 1 99 ? 4.458 -11.623 -8.561 1.00 67.44 99 ILE A C 1
ATOM 773 O O . ILE A 1 99 ? 5.296 -11.054 -9.259 1.00 67.44 99 ILE A O 1
ATOM 777 N N . ARG A 1 100 ? 4.770 -12.677 -7.796 1.00 67.69 100 ARG A N 1
ATOM 778 C CA . ARG A 1 100 ? 6.139 -13.196 -7.692 1.00 67.69 100 ARG A CA 1
ATOM 779 C C . ARG A 1 100 ? 6.654 -13.676 -9.049 1.00 67.69 100 ARG A C 1
ATOM 781 O O . ARG A 1 100 ? 7.811 -13.425 -9.373 1.00 67.69 100 ARG A O 1
ATOM 788 N N . LYS A 1 101 ? 5.794 -14.316 -9.849 1.00 68.75 101 LYS A N 1
ATOM 789 C CA . LYS A 1 101 ? 6.117 -14.735 -11.218 1.00 68.75 101 LYS A CA 1
ATOM 790 C C . LYS A 1 101 ? 6.324 -13.542 -12.156 1.00 68.75 101 LYS A C 1
ATOM 792 O O . LYS A 1 101 ? 7.194 -13.604 -13.015 1.00 68.75 101 LYS A O 1
ATOM 797 N N . ALA A 1 10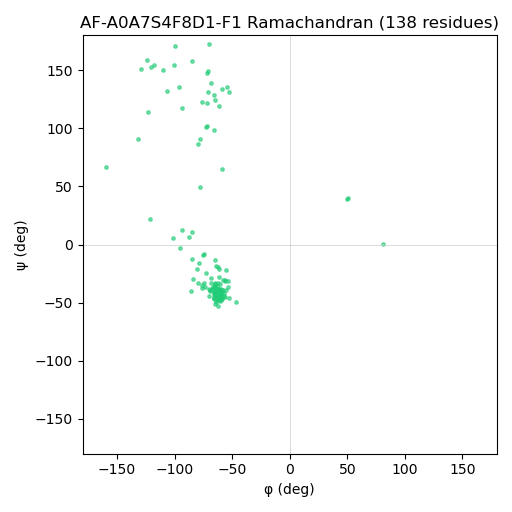2 ? 5.542 -12.475 -11.999 1.00 64.31 102 ALA A N 1
ATOM 798 C CA . ALA A 1 102 ? 5.585 -11.321 -12.891 1.00 64.31 102 ALA A CA 1
ATOM 799 C C . ALA A 1 102 ? 6.687 -10.303 -12.538 1.00 64.31 102 ALA A C 1
ATOM 801 O O . ALA A 1 102 ? 7.185 -9.619 -13.428 1.00 64.31 102 ALA A O 1
ATOM 802 N N . CYS A 1 103 ? 7.067 -10.173 -11.260 1.00 68.44 103 CYS A N 1
ATOM 803 C CA . CYS A 1 103 ? 8.033 -9.166 -10.820 1.00 68.44 103 CYS A CA 1
ATOM 804 C C . CYS A 1 103 ? 8.691 -9.497 -9.464 1.00 68.44 103 CYS A C 1
ATOM 806 O O . CYS A 1 103 ? 8.515 -8.791 -8.471 1.00 68.44 103 CYS A O 1
ATOM 808 N N . GLY A 1 104 ? 9.502 -10.561 -9.409 1.00 77.31 104 GLY A N 1
ATOM 809 C CA . GLY A 1 104 ? 10.244 -10.943 -8.194 1.00 77.31 104 GLY A CA 1
ATOM 810 C C . GLY A 1 104 ? 11.143 -9.836 -7.615 1.00 77.31 104 GLY A C 1
ATOM 811 O O . GLY A 1 104 ? 11.432 -9.845 -6.423 1.00 77.31 104 GLY A O 1
ATOM 812 N N . ALA A 1 105 ? 11.527 -8.848 -8.428 1.00 83.50 105 ALA A N 1
ATOM 813 C CA . ALA A 1 105 ? 12.349 -7.711 -8.017 1.00 83.50 105 ALA A CA 1
ATOM 814 C C . ALA A 1 105 ? 11.609 -6.653 -7.167 1.00 83.50 105 ALA A C 1
ATOM 816 O O . ALA A 1 105 ? 12.253 -5.738 -6.664 1.00 83.50 105 ALA A O 1
ATOM 817 N N . LEU A 1 106 ? 10.282 -6.762 -7.028 1.00 88.25 106 LEU A N 1
ATOM 818 C CA . LEU A 1 106 ? 9.432 -5.891 -6.200 1.00 88.25 106 LEU A CA 1
ATOM 819 C C . LEU A 1 106 ? 8.666 -6.699 -5.135 1.00 88.25 106 LEU A C 1
ATOM 821 O O . LEU A 1 106 ? 7.614 -6.283 -4.649 1.00 88.25 106 LEU A O 1
ATOM 825 N N . SER A 1 107 ? 9.167 -7.892 -4.801 1.00 86.06 107 SER A N 1
ATOM 826 C CA . SER A 1 107 ? 8.474 -8.838 -3.923 1.00 86.06 107 SER A CA 1
ATOM 827 C C . SER A 1 107 ? 8.305 -8.328 -2.493 1.00 86.06 107 SER A C 1
ATOM 829 O O . SER A 1 107 ? 7.266 -8.591 -1.886 1.00 86.06 107 SER A O 1
ATOM 831 N N . GLY A 1 108 ? 9.276 -7.580 -1.966 1.00 88.88 108 GLY A N 1
ATOM 832 C CA . GLY A 1 108 ? 9.211 -6.973 -0.644 1.00 88.88 108 GLY A CA 1
ATOM 833 C C . GLY A 1 108 ? 8.111 -5.930 -0.558 1.00 88.88 108 GLY A C 1
ATOM 834 O O . GLY A 1 108 ? 7.245 -6.022 0.313 1.00 88.88 108 GLY A O 1
ATOM 835 N N . LEU A 1 109 ? 8.100 -4.994 -1.509 1.00 90.69 109 LEU A N 1
ATOM 836 C CA . LEU A 1 109 ? 7.071 -3.959 -1.602 1.00 90.69 109 LEU A CA 1
ATOM 837 C C . LEU A 1 109 ? 5.673 -4.565 -1.774 1.00 90.69 109 LEU A C 1
ATOM 839 O O . LEU A 1 109 ? 4.766 -4.235 -1.018 1.00 90.69 109 LEU A O 1
ATOM 843 N N . ALA A 1 110 ? 5.511 -5.525 -2.688 1.00 89.25 110 ALA A N 1
ATOM 844 C CA . ALA A 1 110 ? 4.232 -6.201 -2.880 1.00 89.25 110 ALA A CA 1
ATOM 845 C C . ALA A 1 110 ? 3.763 -6.962 -1.625 1.00 89.25 110 ALA A C 1
ATOM 847 O O . ALA A 1 110 ? 2.576 -6.963 -1.298 1.00 89.25 110 ALA A O 1
ATOM 848 N N . THR A 1 111 ? 4.690 -7.602 -0.905 1.00 88.94 111 THR A N 1
ATOM 849 C CA . THR A 1 111 ? 4.378 -8.297 0.352 1.00 88.94 111 THR A CA 1
ATOM 850 C C . THR A 1 111 ? 3.929 -7.310 1.425 1.00 88.94 111 THR A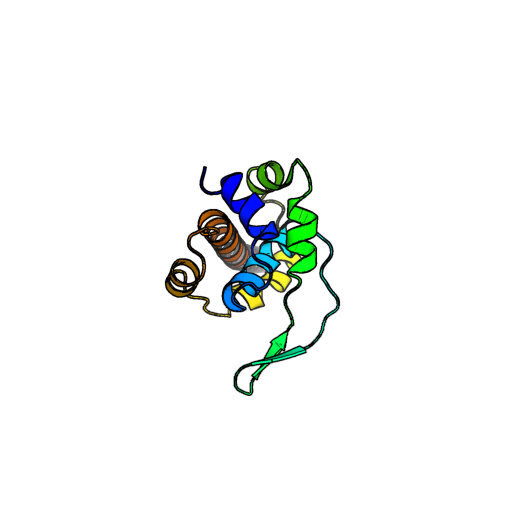 C 1
ATOM 852 O O . THR A 1 111 ? 2.932 -7.561 2.096 1.00 88.94 111 THR A O 1
ATOM 855 N N . TRP A 1 112 ? 4.625 -6.177 1.560 1.00 92.19 112 TRP A N 1
ATOM 856 C CA . TRP A 1 112 ? 4.257 -5.117 2.498 1.00 92.19 112 TRP A CA 1
ATOM 857 C C . TRP A 1 112 ? 2.864 -4.562 2.191 1.00 92.19 112 TRP A C 1
ATOM 859 O O . TRP A 1 112 ? 2.015 -4.533 3.079 1.00 92.19 112 TRP A O 1
ATOM 869 N N . THR A 1 113 ? 2.585 -4.220 0.929 1.00 92.75 113 THR A N 1
ATOM 870 C CA . THR A 1 113 ? 1.282 -3.660 0.552 1.00 92.75 113 THR A CA 1
ATOM 871 C C . THR A 1 113 ? 0.158 -4.658 0.799 1.00 92.75 113 THR A C 1
ATOM 873 O O . THR A 1 113 ? -0.858 -4.302 1.384 1.00 92.75 113 THR A O 1
ATOM 876 N N . ARG A 1 114 ? 0.353 -5.938 0.450 1.00 89.62 114 ARG A N 1
ATOM 877 C CA . ARG A 1 114 ? -0.629 -6.991 0.747 1.00 89.62 114 ARG A CA 1
ATOM 878 C C . ARG A 1 114 ? -0.884 -7.138 2.247 1.00 89.62 114 ARG A C 1
ATOM 880 O O . ARG A 1 114 ? -2.032 -7.318 2.641 1.00 89.62 114 ARG A O 1
ATOM 887 N N . ALA A 1 115 ? 0.165 -7.085 3.067 1.00 90.69 115 ALA A N 1
ATOM 888 C CA . ALA A 1 115 ? 0.030 -7.182 4.516 1.00 90.69 115 ALA A CA 1
ATOM 889 C C . ALA A 1 115 ? -0.774 -6.005 5.091 1.00 90.69 115 ALA A C 1
ATOM 891 O O . ALA A 1 115 ? -1.605 -6.219 5.968 1.00 90.69 115 ALA A O 1
ATOM 892 N N . MET A 1 116 ? -0.578 -4.789 4.572 1.00 93.38 116 MET A N 1
ATOM 893 C CA . MET A 1 116 ? -1.355 -3.615 4.985 1.00 93.38 116 MET A CA 1
ATOM 894 C C . MET A 1 116 ? -2.816 -3.681 4.524 1.00 93.38 116 MET A C 1
ATOM 896 O O . MET A 1 116 ? -3.701 -3.370 5.312 1.00 93.38 116 MET A O 1
ATOM 900 N N . LEU A 1 117 ? -3.087 -4.162 3.304 1.00 91.88 117 LEU A N 1
ATOM 901 C CA . LEU A 1 117 ? -4.459 -4.405 2.832 1.00 91.88 117 LEU A CA 1
ATOM 902 C C . LEU A 1 117 ? -5.201 -5.397 3.737 1.00 91.88 117 LEU A C 1
ATOM 904 O O . LEU A 1 117 ? -6.327 -5.138 4.152 1.00 91.88 117 LEU A O 1
ATOM 908 N N . ALA A 1 118 ? -4.551 -6.513 4.078 1.00 89.88 118 ALA A N 1
ATOM 909 C CA . ALA A 1 118 ? -5.122 -7.509 4.980 1.00 89.88 118 ALA A CA 1
ATOM 910 C C . ALA A 1 118 ? -5.327 -6.955 6.400 1.00 89.88 118 ALA A C 1
ATOM 912 O O . ALA A 1 118 ? -6.308 -7.292 7.058 1.00 89.88 118 ALA A O 1
ATOM 913 N N . TYR A 1 119 ? -4.417 -6.098 6.872 1.00 91.81 119 TYR A N 1
ATOM 914 C CA . TYR A 1 119 ? -4.556 -5.437 8.166 1.00 91.81 119 TYR A CA 1
ATOM 915 C C . TYR A 1 119 ? -5.749 -4.473 8.193 1.00 91.81 119 TYR A C 1
ATOM 917 O O . TYR A 1 119 ? -6.535 -4.526 9.134 1.00 91.81 119 TYR A O 1
ATOM 925 N N . ALA A 1 120 ? -5.913 -3.635 7.165 1.00 90.69 120 ALA A N 1
ATOM 926 C CA . ALA A 1 120 ? -7.036 -2.700 7.059 1.00 90.69 120 ALA A CA 1
ATOM 927 C C . ALA A 1 120 ? -8.394 -3.428 7.020 1.00 90.69 120 ALA A C 1
ATOM 929 O O . ALA A 1 120 ? -9.334 -3.028 7.702 1.00 90.69 120 ALA A O 1
ATOM 930 N N . ASP A 1 121 ? -8.479 -4.543 6.289 1.00 87.12 121 ASP A N 1
ATOM 931 C CA . ASP A 1 121 ? -9.683 -5.384 6.236 1.00 87.12 121 ASP A CA 1
ATOM 932 C C . ASP A 1 121 ? -10.012 -6.013 7.603 1.00 87.12 121 ASP A C 1
ATOM 934 O O . ASP A 1 121 ? -11.154 -5.978 8.066 1.00 87.12 121 ASP A O 1
ATOM 938 N N . ALA A 1 122 ? -8.993 -6.520 8.307 1.00 87.88 122 ALA A N 1
ATOM 939 C CA . ALA A 1 122 ? -9.158 -7.061 9.654 1.00 87.88 122 ALA A CA 1
ATOM 940 C C . ALA A 1 122 ? -9.581 -5.987 10.672 1.00 87.88 122 ALA A C 1
ATOM 942 O O . ALA A 1 122 ? -10.452 -6.246 11.504 1.00 87.88 122 ALA A O 1
ATOM 943 N N . LEU A 1 123 ? -8.999 -4.784 10.598 1.00 86.44 123 LEU A N 1
ATOM 944 C CA . LEU A 1 123 ? -9.333 -3.660 11.476 1.00 86.44 123 LEU A CA 1
ATOM 945 C C . LEU A 1 123 ? -10.816 -3.283 11.357 1.00 86.44 123 LEU A C 1
ATOM 947 O O . LEU A 1 123 ? -11.496 -3.171 12.378 1.00 86.44 123 LEU A O 1
ATOM 951 N N . LYS A 1 124 ? -11.332 -3.214 10.124 1.00 81.38 124 LYS A N 1
ATOM 952 C CA . LYS A 1 124 ? -12.751 -2.950 9.845 1.00 81.38 124 LYS A CA 1
ATOM 953 C C . LYS A 1 124 ? -13.676 -3.986 10.487 1.00 81.38 124 LYS A C 1
ATOM 955 O O . LYS A 1 124 ? -14.724 -3.645 11.036 1.00 81.38 124 LYS A O 1
ATOM 960 N N . GLY A 1 125 ? -13.286 -5.262 10.446 1.00 83.25 125 GLY A N 1
ATOM 961 C CA . GLY A 1 125 ? -14.009 -6.337 11.130 1.00 83.25 125 GLY A CA 1
ATOM 962 C C . GLY A 1 125 ? -14.076 -6.120 12.644 1.00 83.25 125 GLY A C 1
ATOM 963 O O . GLY A 1 125 ? -15.154 -6.201 13.234 1.00 83.25 125 GLY A O 1
ATOM 964 N N . VAL A 1 126 ? -12.944 -5.771 13.260 1.00 84.81 126 VAL A N 1
ATOM 965 C CA . VAL A 1 126 ? -12.848 -5.513 14.705 1.00 84.81 126 VAL A CA 1
ATOM 966 C C . VAL A 1 126 ? -13.677 -4.294 15.122 1.00 84.81 126 VAL A C 1
ATOM 968 O O . VAL A 1 126 ? -14.413 -4.372 16.105 1.00 84.81 126 VAL A O 1
ATOM 971 N N . GLN A 1 127 ? -13.605 -3.183 14.384 1.00 82.62 127 GLN A N 1
ATOM 972 C CA . GLN A 1 127 ? -14.382 -1.973 14.686 1.00 82.62 127 GLN A CA 1
ATOM 973 C C . GLN A 1 127 ? -15.885 -2.257 14.667 1.00 82.62 127 GLN A C 1
ATOM 975 O O . GLN A 1 127 ? -16.586 -1.937 15.627 1.00 82.62 127 GLN A O 1
ATOM 980 N N . ARG A 1 128 ? -16.362 -2.969 13.640 1.00 83.88 128 ARG A N 1
ATOM 981 C CA . ARG A 1 128 ? -17.764 -3.386 13.546 1.00 83.88 128 ARG A CA 1
ATOM 982 C C . ARG A 1 128 ? -18.206 -4.213 14.755 1.00 83.88 128 ARG A C 1
ATOM 984 O O . ARG A 1 128 ? -19.309 -4.027 15.263 1.00 83.88 128 ARG A O 1
ATOM 991 N N . GLU A 1 129 ? -17.372 -5.134 15.234 1.00 87.94 129 GLU A N 1
ATOM 992 C CA . GLU A 1 129 ? -17.685 -5.913 16.438 1.00 87.94 129 GLU A CA 1
ATOM 993 C C . GLU A 1 129 ? -17.766 -5.046 17.701 1.00 87.94 129 GLU A C 1
ATOM 995 O O . GLU A 1 129 ? -18.650 -5.256 18.536 1.00 87.94 129 GLU A O 1
ATOM 1000 N N . LEU A 1 130 ? -16.861 -4.075 17.851 1.00 87.19 130 LEU A N 1
ATOM 1001 C CA . LEU A 1 130 ? -16.857 -3.143 18.981 1.00 87.19 130 LEU A CA 1
ATOM 1002 C C . LEU A 1 130 ? -18.114 -2.265 18.992 1.00 87.19 130 LEU A C 1
ATOM 1004 O O . LEU A 1 130 ? -18.731 -2.100 20.044 1.00 87.19 130 LEU A O 1
ATOM 1008 N N . GLU A 1 131 ? -18.545 -1.766 17.835 1.00 88.88 131 GLU A N 1
ATOM 1009 C CA . GLU A 1 131 ? -19.783 -0.990 17.698 1.00 88.88 131 GLU A CA 1
ATOM 1010 C C . GLU A 1 131 ? -21.021 -1.803 18.082 1.00 88.88 131 GLU A C 1
ATOM 1012 O O . GLU A 1 131 ? -21.884 -1.321 18.820 1.00 88.88 131 GLU A O 1
ATOM 1017 N N . LEU A 1 132 ? -21.100 -3.058 17.627 1.00 92.25 132 LEU A N 1
ATOM 1018 C CA . LEU A 1 132 ? -22.198 -3.962 17.970 1.00 92.25 132 LEU A CA 1
ATOM 1019 C C . LEU A 1 132 ? -22.248 -4.238 19.478 1.00 92.25 132 LEU A C 1
ATOM 1021 O O . LEU A 1 132 ? -23.331 -4.220 20.070 1.00 92.25 132 LEU A O 1
ATOM 1025 N N . LYS A 1 133 ? -21.087 -4.445 20.113 1.00 92.75 133 LYS A N 1
ATOM 1026 C CA . LYS A 1 133 ? -20.984 -4.612 21.571 1.00 92.75 133 LYS A CA 1
ATOM 1027 C C . LYS A 1 133 ? -21.433 -3.352 22.312 1.00 92.75 133 LYS A C 1
ATOM 1029 O O . LYS A 1 133 ? -22.285 -3.449 23.191 1.00 92.75 133 LYS A O 1
ATOM 1034 N N . ALA A 1 134 ? -20.960 -2.176 21.903 1.00 93.31 134 ALA A N 1
ATOM 1035 C CA . ALA A 1 134 ? -21.348 -0.904 22.510 1.00 93.31 134 ALA A CA 1
ATOM 1036 C C . ALA A 1 134 ? -22.857 -0.620 22.374 1.00 93.31 134 ALA A C 1
ATOM 1038 O O . ALA A 1 134 ? -23.494 -0.124 23.304 1.00 93.31 134 ALA A O 1
ATOM 1039 N N . GLN A 1 135 ? -23.469 -0.959 21.234 1.00 91.50 135 GLN A N 1
ATOM 1040 C CA . GLN A 1 135 ? -24.920 -0.848 21.050 1.00 91.50 135 GLN A CA 1
ATOM 1041 C C . GLN A 1 135 ? -25.705 -1.820 21.937 1.00 91.50 135 GLN A C 1
ATOM 1043 O O . GLN A 1 135 ? -26.781 -1.463 22.416 1.00 91.50 135 GLN A O 1
ATOM 1048 N N . ALA A 1 136 ? -25.197 -3.037 22.149 1.00 92.56 136 ALA A N 1
ATOM 1049 C CA . ALA A 1 136 ? -25.826 -4.015 23.030 1.00 92.56 136 ALA A CA 1
ATOM 1050 C C . ALA A 1 136 ? -25.773 -3.576 24.502 1.00 92.56 136 ALA A C 1
ATOM 1052 O O . ALA A 1 136 ? -26.758 -3.743 25.216 1.00 92.56 136 ALA A O 1
ATOM 1053 N N . GLU A 1 137 ? -24.663 -2.974 24.938 1.00 92.81 137 GLU A N 1
ATOM 1054 C CA . GLU A 1 137 ? -24.516 -2.413 26.288 1.00 92.81 137 GLU A CA 1
ATOM 1055 C C . GLU A 1 137 ? -25.452 -1.227 26.531 1.00 92.81 137 GLU A C 1
ATOM 1057 O O . GLU A 1 137 ? -26.092 -1.170 27.570 1.00 92.81 137 GLU A O 1
ATOM 1062 N N . ARG A 1 138 ? -25.619 -0.325 25.554 1.00 89.38 138 ARG A N 1
ATOM 1063 C CA . ARG A 1 138 ? -26.563 0.809 25.653 1.00 89.38 138 ARG A CA 1
ATOM 1064 C C . ARG A 1 138 ? -28.036 0.397 25.745 1.00 89.38 138 ARG A C 1
ATOM 1066 O O . ARG A 1 138 ? -28.870 1.226 26.091 1.00 89.38 138 ARG A O 1
ATOM 1073 N N . LYS A 1 139 ? -28.367 -0.835 25.350 1.00 84.25 139 LYS A N 1
ATOM 1074 C CA . LYS A 1 139 ? -29.730 -1.388 25.385 1.00 84.25 139 LYS A CA 1
ATOM 1075 C C . LYS A 1 139 ? -30.014 -2.207 26.653 1.00 84.25 139 LYS A C 1
ATOM 1077 O O . LYS A 1 139 ? -31.129 -2.711 26.776 1.00 84.25 139 LYS A O 1
ATOM 1082 N N . ARG A 1 140 ? -29.025 -2.384 27.535 1.00 68.69 140 ARG A N 1
ATOM 1083 C CA . ARG A 1 140 ? -29.173 -3.011 28.856 1.00 68.69 140 ARG A CA 1
ATOM 1084 C C . ARG A 1 140 ? -29.428 -1.956 29.920 1.00 68.69 140 ARG A C 1
ATOM 1086 O O . ARG A 1 140 ? -30.180 -2.293 30.856 1.00 68.69 140 ARG A O 1
#

InterPro domains:
  IPR026983 Dynein heavy chain [PTHR46532] (3-127)

Sequence (140 aa):
RLITPREVSMLRVLKSPPNVLARLLEGVLILRRMPVGETTTMLVKGVHLLVPSWKQIVEGSQQGDFVAQLFDFDKNGLTDEDAELLYPLNAESVKVAEIRKACGALSGLATWTRAMLAYADALKGVQRELELKAQAERKR

Secondary structure (DSSP, 8-state):
--S-HHHHHHHHH-SS--HHHHHHHHHHHHHTTPPPPP--EEEETTEEEEPP-HHHHHHHTTSTTHHHHHHS--GGG--HHHHHHHHHHHHS---HHHHHHHHGGGHHHHHHHHHHHHHHHHHHHHHHHHHHHHHHHHT-

Foldseek 3Di:
DLDDLQLLVVLQVCPDADQLQLLLCLLVCLLVVFDWDPFDWDADPNDTDTDGRSVRSNVLSPPPCSVVCLVPRDLVPDDPVSLVVLVVNQVPCSDLVNVCVRCVSNSSVSVSSNVSNVSSVVVVVVVVVVVVVVVVVVVD

Organism: Chrysotila carterae (NCBI:txid13221)